Protein AF-A0A1C3XAG7-F1 (afdb_monomer)

Sequence (60 aa):
MFEGVAIMTLNGGKIVSYHEVANTAPAFVDLKFAPERIAKIVAKQGAELKARPEMQRHLA

Foldseek 3Di:
DKDWDWDFDDDPNDTPDIDIDIDCLVVCVVVVPDVVVSVVVVVVVVVVVCPDPVCVVVPD

Mean predicted aligned error: 5.8 Å

Secondary structure (DSSP, 8-state):
--EEEEEEEEETTEEEEEEEEEE-HHHHHHTT--HHHHHHHHHHHHHHHHTSGGGGGG--

Radius of gyration: 15.48 Å; Cα contacts (8 Å, |Δi|>4): 53; chains: 1; bounding box: 36×32×34 Å

pLDDT: mean 90.17, std 7.08, range [65.25, 97.69]

Nearest PDB structures (foldseek):
  3juz-assembly1_A-2  TM=2.667E-01  e=5.180E+00  Mus musculus
  3jss-assembly1_A-2  TM=2.696E-01  e=6.327E+00  Mus musculus

Solvent-accessible surface area (backbone atoms only — not comparable to full-atom values): 3738 Å² total; per-residue (Å²): 99,72,52,68,49,80,52,67,43,75,56,96,92,37,81,78,43,78,49,73,53,69,49,55,65,59,31,42,55,75,70,66,55,58,68,70,59,53,51,53,53,54,50,50,54,51,51,58,52,59,69,36,78,87,36,58,85,74,72,120

Structure (mmCIF, N/CA/C/O backbone):
data_AF-A0A1C3XAG7-F1
#
_entry.id   AF-A0A1C3XAG7-F1
#
loop_
_atom_site.group_PDB
_atom_site.id
_atom_site.type_symbol
_atom_site.label_atom_id
_atom_site.label_alt_id
_atom_site.label_comp_id
_atom_site.label_asym_id
_atom_site.label_entity_id
_atom_site.label_seq_id
_atom_site.pdbx_PDB_ins_code
_atom_site.Cartn_x
_atom_site.Cartn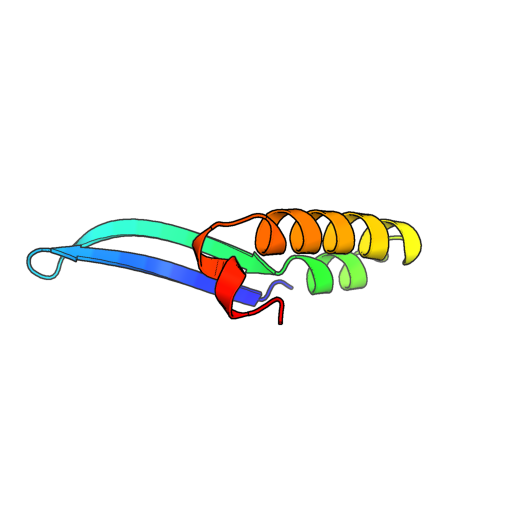_y
_atom_site.Cartn_z
_atom_site.occupancy
_atom_site.B_iso_or_equiv
_atom_site.auth_seq_id
_atom_site.auth_comp_id
_atom_site.auth_asym_id
_atom_site.auth_atom_id
_atom_site.pdbx_PDB_model_num
ATOM 1 N N . MET A 1 1 ? -2.946 4.051 -12.711 1.00 65.25 1 MET A N 1
ATOM 2 C CA . MET A 1 1 ? -4.176 3.918 -11.889 1.00 65.25 1 MET A CA 1
ATOM 3 C C . MET A 1 1 ? -3.792 3.405 -10.498 1.00 65.25 1 MET A C 1
ATOM 5 O O . MET A 1 1 ? -2.808 2.685 -10.415 1.00 65.25 1 MET A O 1
ATOM 9 N N . PHE A 1 2 ? -4.466 3.801 -9.410 1.00 69.62 2 PHE A N 1
ATOM 10 C CA . PHE A 1 2 ? -4.201 3.283 -8.052 1.00 69.62 2 PHE A CA 1
ATOM 11 C C . PHE A 1 2 ? -5.507 2.828 -7.395 1.00 69.62 2 PHE A C 1
ATOM 13 O O . PHE A 1 2 ? -6.575 3.333 -7.731 1.00 69.62 2 PHE A O 1
ATOM 20 N N . GLU A 1 3 ? -5.411 1.867 -6.485 1.00 75.75 3 GLU A N 1
ATOM 21 C CA . GLU A 1 3 ? -6.526 1.381 -5.666 1.00 75.75 3 GLU A CA 1
ATOM 22 C C . GLU A 1 3 ? -6.272 1.813 -4.223 1.00 75.75 3 GLU A C 1
ATOM 24 O O . GLU A 1 3 ? -5.120 1.838 -3.800 1.00 75.75 3 GLU A O 1
ATOM 29 N N . GLY A 1 4 ? -7.295 2.170 -3.451 1.00 81.19 4 GLY A N 1
ATOM 30 C CA . GLY A 1 4 ? -7.083 2.569 -2.065 1.00 81.19 4 GLY A CA 1
ATOM 31 C C . GLY A 1 4 ? -8.338 2.525 -1.215 1.00 81.19 4 GLY A C 1
ATOM 32 O O . GLY A 1 4 ? -9.452 2.429 -1.725 1.00 81.19 4 GLY A O 1
ATOM 33 N N . VAL A 1 5 ? -8.134 2.602 0.097 1.00 83.12 5 VAL A N 1
ATOM 34 C CA . VAL A 1 5 ? -9.210 2.742 1.080 1.00 83.12 5 VAL A CA 1
AT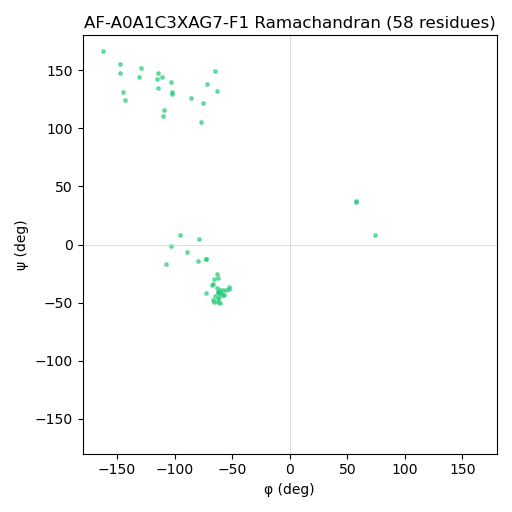OM 35 C C . VAL A 1 5 ? -9.102 4.090 1.772 1.00 83.12 5 VAL A C 1
ATOM 37 O O . VAL A 1 5 ? -8.022 4.501 2.201 1.00 83.12 5 VAL A O 1
ATOM 40 N N . ALA A 1 6 ? -10.241 4.764 1.894 1.00 86.75 6 ALA A N 1
ATOM 41 C CA . ALA A 1 6 ? -10.382 5.935 2.737 1.00 86.75 6 ALA A CA 1
ATOM 42 C C . ALA A 1 6 ? -10.712 5.488 4.163 1.00 86.75 6 ALA A C 1
ATOM 44 O O . ALA A 1 6 ? -11.675 4.756 4.393 1.00 86.75 6 ALA A O 1
ATOM 45 N N . ILE A 1 7 ? -9.922 5.948 5.124 1.00 89.12 7 ILE A N 1
ATOM 46 C CA . ILE A 1 7 ? -10.152 5.742 6.546 1.00 89.12 7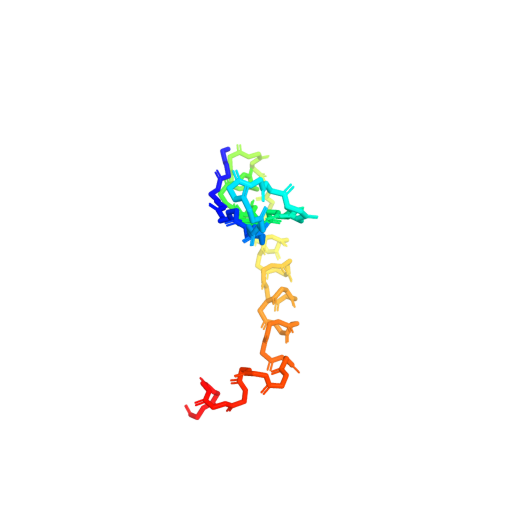 ILE A CA 1
ATOM 47 C C . ILE A 1 7 ? -10.558 7.090 7.133 1.00 89.12 7 ILE A C 1
ATOM 49 O O . ILE A 1 7 ? -9.786 8.053 7.136 1.00 89.12 7 ILE A O 1
ATOM 53 N N . MET A 1 8 ? -11.791 7.156 7.628 1.00 94.12 8 MET A N 1
ATOM 54 C CA . MET A 1 8 ? -12.371 8.373 8.181 1.00 94.12 8 MET A CA 1
ATOM 55 C C . MET A 1 8 ? -12.999 8.127 9.547 1.00 94.12 8 MET A C 1
ATOM 57 O O . MET A 1 8 ? -13.614 7.086 9.777 1.00 94.12 8 MET A O 1
ATOM 61 N N . THR A 1 9 ? -12.894 9.115 10.430 1.00 94.25 9 THR A N 1
ATOM 62 C CA . THR A 1 9 ? -13.645 9.140 11.689 1.00 94.25 9 THR A CA 1
ATOM 63 C C . THR A 1 9 ? -14.824 10.092 11.546 1.00 94.25 9 THR A C 1
ATOM 65 O O . THR A 1 9 ? -14.656 11.238 11.120 1.00 94.25 9 THR A O 1
ATOM 68 N N . LEU A 1 10 ? -16.014 9.630 11.935 1.00 96.00 10 LEU A N 1
ATOM 69 C CA . LEU A 1 10 ? -17.232 10.435 11.967 1.00 96.00 10 LEU A CA 1
ATOM 70 C C . LEU A 1 10 ? -17.576 10.845 13.402 1.00 96.00 10 LEU A C 1
ATOM 72 O O . LEU A 1 10 ? -17.482 10.038 14.323 1.00 96.00 10 LEU A O 1
ATOM 76 N N . ASN A 1 11 ? -18.030 12.084 13.582 1.00 94.56 11 ASN A N 1
ATOM 77 C CA . ASN A 1 11 ? -18.618 12.569 14.829 1.00 94.56 11 ASN A CA 1
ATOM 78 C C . ASN A 1 11 ? -19.776 13.525 14.514 1.00 94.56 11 ASN A C 1
ATOM 80 O O . ASN A 1 11 ? -19.604 14.489 13.768 1.00 94.56 11 ASN A O 1
ATOM 84 N N . GLY A 1 12 ? -20.969 13.245 15.045 1.00 95.62 12 GLY A N 1
ATOM 85 C CA . GLY A 1 12 ? -22.162 14.066 14.796 1.00 95.62 12 GLY A CA 1
ATOM 86 C C . GLY A 1 12 ? -22.519 14.208 13.309 1.00 95.62 12 GLY A C 1
ATOM 87 O O . GLY A 1 12 ? -22.907 15.288 12.873 1.00 95.62 12 GLY A O 1
ATOM 88 N N . GLY A 1 13 ? -22.317 13.151 12.514 1.00 95.25 13 GLY A N 1
ATOM 89 C CA . GLY A 1 13 ? -22.575 13.159 11.068 1.00 95.25 13 GLY A CA 1
ATOM 90 C C . GLY A 1 13 ? -21.554 13.939 10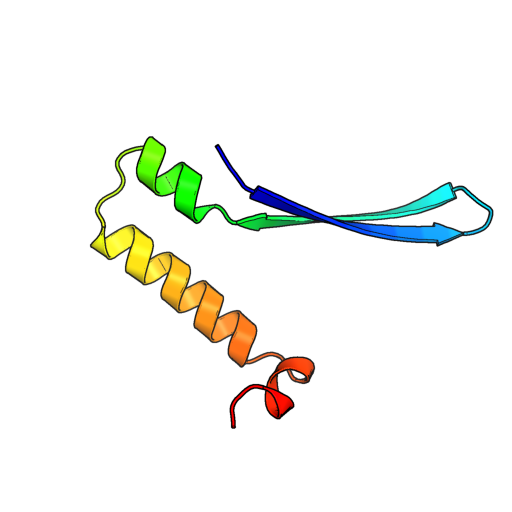.229 1.00 95.25 13 GLY A C 1
ATOM 91 O O . GLY A 1 13 ? -21.772 14.125 9.036 1.00 95.25 13 GLY A O 1
ATOM 92 N N . LYS A 1 14 ? -20.443 14.394 10.824 1.00 94.00 14 LYS A N 1
ATOM 93 C CA . LYS A 1 14 ? -19.354 15.103 10.135 1.00 94.00 14 LYS A CA 1
ATOM 94 C C . LYS A 1 14 ? -18.067 14.284 10.160 1.00 94.00 14 LYS A C 1
ATOM 96 O O . LYS A 1 14 ? -17.805 13.580 11.133 1.00 94.00 14 LYS A O 1
ATOM 101 N N . ILE A 1 15 ? -17.250 14.412 9.116 1.00 96.19 15 ILE A N 1
ATOM 102 C CA . ILE A 1 15 ? -15.899 13.840 9.069 1.00 96.19 15 ILE A CA 1
ATOM 103 C C . ILE A 1 15 ? -14.981 14.698 9.945 1.00 96.19 15 ILE A C 1
ATOM 105 O O . ILE A 1 15 ? -14.855 15.898 9.711 1.00 96.19 15 ILE A O 1
ATOM 109 N N . VAL A 1 16 ? -14.348 14.090 10.949 1.00 96.62 16 VAL A N 1
ATOM 110 C CA . VAL A 1 16 ? -13.385 14.763 11.844 1.00 96.62 16 VAL A CA 1
ATOM 111 C C . VAL A 1 16 ? -11.938 14.343 11.593 1.00 96.62 16 VAL A C 1
ATOM 113 O O . VAL A 1 16 ? -11.020 15.050 11.997 1.00 96.62 16 VAL A O 1
ATOM 116 N N . SER A 1 17 ? -11.718 13.229 10.895 1.00 92.12 17 SER A N 1
ATOM 117 C CA . SER A 1 17 ? -10.416 12.853 10.346 1.00 92.12 17 SER A CA 1
ATOM 118 C C . SER A 1 17 ? -10.604 12.092 9.038 1.00 92.12 17 SER A C 1
ATOM 120 O O . SER A 1 17 ? -11.597 11.384 8.864 1.00 92.12 17 SER A O 1
ATOM 122 N N . TYR A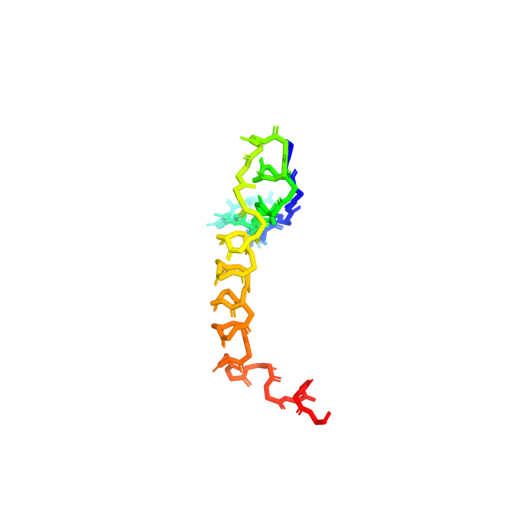 1 18 ? -9.653 12.250 8.123 1.00 88.75 18 TYR A N 1
ATOM 123 C CA . TYR A 1 18 ? -9.630 11.570 6.835 1.00 88.75 18 TYR A CA 1
ATOM 124 C C . TYR A 1 18 ? -8.186 11.258 6.463 1.00 88.75 18 TYR A C 1
ATOM 126 O O . TYR A 1 18 ? -7.330 12.141 6.524 1.00 88.75 18 TYR A O 1
ATOM 134 N N . HIS A 1 19 ? -7.912 10.021 6.073 1.00 83.62 19 HIS A N 1
ATOM 135 C CA . HIS A 1 19 ? -6.672 9.653 5.404 1.00 83.62 19 HIS A CA 1
ATOM 136 C C . HIS A 1 19 ? -6.927 8.515 4.424 1.00 83.62 19 HIS A C 1
ATOM 138 O O . HIS A 1 19 ? -7.863 7.737 4.591 1.00 83.62 19 HIS A O 1
ATOM 144 N N . GLU A 1 20 ? -6.083 8.407 3.407 1.00 80.12 20 GLU A N 1
ATOM 145 C CA . GLU A 1 20 ? -6.169 7.345 2.412 1.00 80.12 20 GLU A CA 1
ATOM 146 C C . GLU A 1 20 ? -4.943 6.450 2.489 1.00 80.12 20 GLU A C 1
ATOM 148 O O . GLU A 1 20 ? -3.815 6.913 2.675 1.00 80.12 20 GLU A O 1
ATOM 153 N N . VAL A 1 21 ? -5.170 5.156 2.301 1.00 79.19 21 VAL A N 1
ATOM 154 C CA . VAL A 1 21 ? -4.112 4.185 2.051 1.00 79.19 21 VAL A CA 1
ATOM 155 C C . VAL A 1 21 ? -4.256 3.737 0.607 1.00 79.19 21 VAL A C 1
ATOM 157 O O . VAL A 1 21 ? -5.219 3.052 0.268 1.00 79.19 21 VAL A O 1
ATOM 160 N N . ALA A 1 22 ? -3.309 4.134 -0.242 1.00 80.94 22 ALA A N 1
ATOM 161 C CA . ALA A 1 22 ? -3.281 3.765 -1.652 1.00 80.94 22 ALA A CA 1
ATOM 162 C C . ALA A 1 22 ? -2.266 2.643 -1.920 1.00 80.94 22 ALA A C 1
ATOM 164 O O . ALA A 1 22 ? -1.090 2.740 -1.565 1.00 80.94 22 ALA A O 1
ATOM 165 N N . ASN A 1 23 ? -2.712 1.600 -2.613 1.00 82.25 23 ASN A N 1
ATOM 166 C CA . ASN A 1 23 ? -1.873 0.632 -3.294 1.00 82.25 23 ASN A CA 1
ATOM 167 C C . ASN A 1 23 ? -1.343 1.245 -4.598 1.00 82.25 23 ASN A C 1
ATOM 169 O O . ASN A 1 23 ? -2.057 1.391 -5.594 1.00 82.25 23 ASN A O 1
ATOM 173 N N . THR A 1 24 ? -0.063 1.602 -4.584 1.00 87.12 24 THR A N 1
ATOM 174 C CA . THR A 1 24 ? 0.623 2.251 -5.707 1.00 87.12 24 THR A CA 1
ATOM 175 C C . THR A 1 24 ? 1.250 1.267 -6.695 1.00 87.12 24 THR A C 1
ATOM 177 O O . THR A 1 24 ? 1.713 1.692 -7.754 1.00 87.12 24 THR A O 1
ATOM 180 N N . ALA A 1 25 ? 1.240 -0.041 -6.409 1.00 89.44 25 ALA A N 1
ATOM 181 C CA . ALA A 1 25 ? 1.859 -1.042 -7.277 1.00 89.44 25 ALA A CA 1
ATOM 182 C C . ALA A 1 25 ? 1.293 -1.047 -8.714 1.00 89.44 25 ALA A C 1
ATOM 184 O O . ALA A 1 25 ? 2.105 -1.052 -9.642 1.00 89.44 25 ALA A O 1
ATOM 185 N N . PRO A 1 26 ? -0.037 -0.954 -8.945 1.00 90.31 26 PRO A N 1
ATOM 186 C CA . PRO A 1 26 ? -0.579 -0.883 -10.304 1.00 90.31 26 PRO A CA 1
ATOM 187 C C . PRO A 1 26 ? -0.069 0.339 -11.078 1.00 90.31 26 PRO A C 1
ATOM 189 O O . PRO A 1 26 ? 0.304 0.227 -12.243 1.00 90.31 26 PRO A O 1
ATOM 192 N N . ALA A 1 27 ? 0.056 1.492 -10.411 1.00 91.06 27 ALA A N 1
ATOM 193 C CA . ALA A 1 27 ? 0.583 2.703 -11.032 1.00 91.06 27 ALA A CA 1
ATOM 194 C C . ALA A 1 27 ? 2.045 2.536 -11.472 1.00 91.06 27 ALA A C 1
ATOM 196 O O . ALA A 1 27 ? 2.420 3.023 -12.536 1.00 91.06 27 ALA A O 1
ATOM 197 N N . PHE A 1 28 ? 2.874 1.828 -10.699 1.00 92.31 28 PHE A N 1
ATOM 198 C CA . PHE A 1 28 ? 4.259 1.568 -11.100 1.00 92.31 28 PHE A CA 1
ATOM 199 C C . PHE A 1 28 ? 4.359 0.660 -12.331 1.00 92.31 28 PHE A C 1
ATOM 201 O O . PHE A 1 28 ? 5.249 0.865 -13.159 1.00 92.31 28 PHE A O 1
ATOM 208 N N . VAL A 1 29 ? 3.440 -0.299 -12.478 1.00 91.75 29 VAL A N 1
ATOM 209 C CA . VAL A 1 29 ? 3.355 -1.142 -13.680 1.00 91.75 29 VAL A CA 1
ATOM 210 C C . VAL A 1 29 ? 2.950 -0.303 -14.894 1.00 91.75 29 VAL A C 1
ATOM 212 O O . VAL A 1 29 ? 3.636 -0.358 -15.915 1.00 91.75 29 VAL A O 1
ATOM 215 N N . ASP A 1 30 ? 1.913 0.533 -14.771 1.00 93.50 30 ASP A N 1
ATOM 216 C CA . ASP A 1 30 ? 1.450 1.421 -15.852 1.00 93.50 30 ASP A CA 1
ATOM 217 C C . ASP A 1 30 ? 2.561 2.369 -16.333 1.00 93.50 30 ASP A C 1
ATOM 219 O O . ASP A 1 30 ? 2.725 2.614 -17.530 1.00 93.50 30 ASP A O 1
ATOM 223 N N . LEU A 1 31 ? 3.362 2.878 -15.392 1.00 94.31 31 LEU A N 1
ATOM 224 C CA . LEU A 1 31 ? 4.495 3.769 -15.655 1.00 94.31 31 LEU A CA 1
ATOM 225 C C . LEU A 1 31 ? 5.758 3.036 -16.141 1.00 94.31 31 LEU A C 1
ATOM 227 O O . LEU A 1 31 ? 6.793 3.675 -16.327 1.00 94.31 31 LEU A O 1
ATOM 231 N N . LYS A 1 32 ? 5.690 1.717 -16.364 1.00 95.19 32 LYS A N 1
ATOM 232 C CA . LYS A 1 32 ? 6.786 0.872 -16.873 1.00 95.19 32 LYS A CA 1
ATOM 233 C C . LYS A 1 32 ? 8.054 0.906 -16.013 1.00 95.19 32 LYS A C 1
ATOM 235 O O . LYS A 1 32 ? 9.169 0.871 -16.534 1.00 95.19 32 LYS A O 1
ATOM 240 N N . PHE A 1 33 ? 7.902 0.958 -14.690 1.00 95.69 33 PHE A N 1
ATOM 241 C CA . PHE A 1 33 ? 9.041 0.802 -13.786 1.00 95.69 33 PHE A CA 1
ATOM 242 C C . PHE A 1 33 ? 9.628 -0.608 -13.893 1.00 95.69 33 PHE A C 1
ATOM 244 O O . PHE A 1 33 ? 8.917 -1.581 -14.143 1.00 95.69 33 PHE A O 1
ATOM 251 N N . ALA A 1 34 ? 10.937 -0.721 -13.662 1.00 97.69 34 ALA A N 1
ATOM 252 C CA . ALA A 1 34 ? 11.613 -2.008 -13.717 1.00 97.69 34 ALA A CA 1
ATOM 253 C C . ALA A 1 34 ? 11.060 -2.963 -12.630 1.00 97.69 34 ALA A C 1
ATOM 255 O O . ALA A 1 34 ? 10.940 -2.540 -11.469 1.00 97.69 34 ALA A O 1
ATOM 256 N N . PRO A 1 35 ? 10.716 -4.224 -12.961 1.00 95.81 35 PRO A N 1
ATOM 257 C CA . PRO A 1 35 ? 10.051 -5.146 -12.034 1.00 95.81 35 PRO A CA 1
ATOM 258 C C . PRO A 1 35 ? 10.771 -5.312 -10.692 1.00 95.81 35 PRO A C 1
ATOM 260 O O . PRO A 1 35 ? 10.139 -5.338 -9.637 1.00 95.81 35 PRO A O 1
ATOM 263 N N . GLU A 1 36 ? 12.101 -5.344 -10.699 1.00 96.50 36 GLU A N 1
ATOM 264 C CA . GLU A 1 36 ? 12.935 -5.467 -9.506 1.00 96.50 36 GLU A CA 1
ATOM 265 C C . GLU A 1 36 ? 12.832 -4.250 -8.574 1.00 96.50 36 GLU A C 1
ATOM 267 O O . GLU A 1 36 ? 12.932 -4.383 -7.351 1.00 96.50 36 GLU A O 1
ATOM 272 N N . ARG A 1 37 ? 12.573 -3.054 -9.121 1.00 94.56 37 ARG A N 1
ATOM 273 C CA . ARG A 1 37 ? 12.325 -1.842 -8.323 1.00 94.56 37 ARG A CA 1
ATOM 274 C C . ARG A 1 37 ? 10.953 -1.895 -7.670 1.00 94.56 37 ARG A C 1
ATOM 276 O O . ARG A 1 37 ? 10.849 -1.568 -6.489 1.00 94.56 37 ARG A O 1
ATOM 283 N N . ILE A 1 38 ? 9.939 -2.352 -8.405 1.00 94.94 38 ILE A N 1
ATOM 284 C CA . ILE A 1 38 ? 8.584 -2.550 -7.875 1.00 94.94 38 ILE A CA 1
ATOM 285 C C . ILE A 1 38 ? 8.627 -3.576 -6.738 1.00 94.94 38 ILE A C 1
ATOM 287 O O . ILE A 1 38 ? 8.184 -3.278 -5.630 1.00 94.94 38 ILE A O 1
ATOM 291 N N . ALA A 1 39 ? 9.258 -4.732 -6.967 1.00 95.88 39 ALA A N 1
ATOM 292 C CA . ALA A 1 39 ? 9.417 -5.780 -5.961 1.00 95.88 39 ALA A CA 1
ATOM 293 C C . ALA A 1 39 ? 10.120 -5.264 -4.698 1.00 95.88 39 ALA A C 1
ATOM 295 O O . ALA A 1 39 ? 9.657 -5.518 -3.588 1.00 95.88 39 ALA A O 1
ATOM 296 N N . LYS A 1 40 ? 11.193 -4.475 -4.847 1.00 95.50 40 LYS A N 1
ATOM 297 C CA . LYS A 1 40 ? 11.902 -3.872 -3.709 1.00 95.50 40 LYS A CA 1
ATOM 298 C C . LYS A 1 40 ? 11.010 -2.935 -2.890 1.00 95.50 40 LYS A C 1
ATOM 300 O O . LYS A 1 40 ? 11.046 -2.986 -1.661 1.00 95.50 40 LYS A O 1
ATOM 305 N N . ILE A 1 41 ? 10.239 -2.070 -3.550 1.00 92.12 41 ILE A N 1
ATOM 306 C CA . ILE A 1 41 ? 9.352 -1.111 -2.875 1.00 92.12 41 ILE A CA 1
ATOM 307 C C . ILE A 1 41 ? 8.239 -1.852 -2.131 1.00 92.12 41 ILE A C 1
ATOM 309 O O . ILE A 1 41 ? 8.048 -1.626 -0.937 1.00 92.12 41 ILE A O 1
ATOM 313 N N . VAL A 1 42 ? 7.556 -2.778 -2.805 1.00 92.62 42 VAL A N 1
ATOM 314 C CA . VAL A 1 42 ? 6.437 -3.530 -2.220 1.00 92.62 42 VAL A CA 1
ATOM 315 C C . VAL A 1 42 ? 6.920 -4.466 -1.106 1.00 92.62 42 VAL A C 1
ATOM 317 O O . VAL A 1 42 ? 6.250 -4.596 -0.086 1.00 92.62 42 VAL A O 1
ATOM 320 N N . ALA A 1 43 ? 8.118 -5.050 -1.220 1.00 94.25 43 ALA A N 1
ATOM 321 C CA . ALA A 1 43 ? 8.718 -5.832 -0.138 1.00 94.25 43 ALA A CA 1
ATOM 322 C C . ALA A 1 43 ? 8.984 -4.979 1.112 1.00 94.25 43 ALA A C 1
ATOM 324 O O . ALA A 1 43 ? 8.713 -5.430 2.225 1.00 94.25 43 ALA A O 1
ATOM 325 N N . LYS A 1 44 ? 9.464 -3.738 0.942 1.00 92.81 44 LYS A N 1
ATOM 326 C CA . LYS A 1 44 ? 9.653 -2.802 2.060 1.00 92.81 44 LYS A CA 1
ATOM 327 C C . LYS A 1 44 ? 8.320 -2.469 2.737 1.00 92.81 44 LYS A C 1
ATOM 329 O O . LYS A 1 44 ? 8.227 -2.571 3.955 1.00 92.81 44 LYS A O 1
ATOM 334 N N . GLN A 1 45 ? 7.288 -2.150 1.954 1.00 91.31 45 GLN A N 1
ATOM 335 C CA . GLN A 1 45 ? 5.936 -1.897 2.472 1.00 91.31 45 GLN A CA 1
ATOM 336 C C . GLN A 1 45 ? 5.370 -3.122 3.208 1.00 91.31 45 GLN A C 1
ATOM 338 O O . GLN A 1 45 ? 4.794 -2.993 4.286 1.00 91.31 45 GLN A O 1
ATOM 343 N N . GLY A 1 46 ? 5.585 -4.324 2.666 1.00 91.25 46 GLY A N 1
ATOM 344 C CA . GLY A 1 46 ? 5.205 -5.578 3.309 1.00 91.25 46 GLY A CA 1
ATOM 345 C C . GLY A 1 46 ? 5.928 -5.805 4.638 1.00 91.25 46 GLY A C 1
ATOM 346 O O . GLY A 1 46 ? 5.300 -6.230 5.603 1.00 91.25 46 GLY A O 1
ATOM 347 N N . ALA A 1 47 ? 7.225 -5.495 4.725 1.00 95.06 47 ALA A N 1
ATOM 348 C CA . ALA A 1 47 ? 7.981 -5.583 5.975 1.00 95.06 47 ALA A CA 1
ATOM 349 C C . ALA A 1 47 ? 7.476 -4.581 7.027 1.00 95.06 47 ALA A C 1
ATOM 351 O O . ALA A 1 47 ? 7.271 -4.961 8.178 1.00 95.06 47 ALA A O 1
ATOM 352 N N . GLU A 1 48 ? 7.215 -3.333 6.629 1.00 91.31 48 GLU A N 1
ATOM 353 C CA . GLU A 1 48 ? 6.638 -2.304 7.505 1.00 91.31 48 GLU A CA 1
ATOM 354 C C . GLU A 1 48 ? 5.252 -2.705 8.020 1.00 91.31 48 GLU A C 1
ATOM 356 O O . GLU A 1 48 ? 4.964 -2.524 9.200 1.00 91.31 48 GLU A O 1
ATOM 361 N N . LEU A 1 49 ? 4.404 -3.287 7.164 1.00 90.50 49 LEU A N 1
ATOM 362 C CA . LEU A 1 49 ? 3.098 -3.804 7.568 1.00 90.50 49 LEU A CA 1
ATOM 363 C C . LEU A 1 49 ? 3.244 -4.937 8.589 1.00 90.50 49 LEU A C 1
ATOM 365 O O . LEU A 1 49 ? 2.630 -4.884 9.648 1.00 90.50 49 LEU A O 1
ATOM 369 N N . LYS A 1 50 ? 4.094 -5.933 8.314 1.00 93.50 50 LYS A N 1
ATOM 370 C CA . LYS A 1 50 ? 4.323 -7.064 9.230 1.00 93.50 50 LYS A CA 1
ATOM 371 C C . LYS A 1 50 ? 4.903 -6.633 10.579 1.00 93.50 50 LYS A C 1
ATOM 373 O O . LYS A 1 50 ? 4.651 -7.293 11.576 1.00 93.50 50 LYS A O 1
ATOM 378 N N . ALA A 1 51 ? 5.659 -5.540 10.630 1.00 95.31 51 ALA A N 1
ATOM 379 C CA . ALA A 1 51 ? 6.243 -5.041 11.872 1.00 95.31 51 ALA A CA 1
ATOM 380 C C . ALA A 1 51 ? 5.219 -4.400 12.830 1.00 95.31 51 ALA A C 1
ATOM 382 O O . ALA A 1 51 ? 5.554 -4.145 13.988 1.00 95.31 51 ALA A O 1
ATOM 383 N N . ARG A 1 52 ? 3.990 -4.115 12.378 1.00 92.88 52 ARG A N 1
ATOM 384 C CA . ARG A 1 52 ? 2.987 -3.453 13.220 1.00 92.88 52 ARG A CA 1
ATOM 385 C C . ARG A 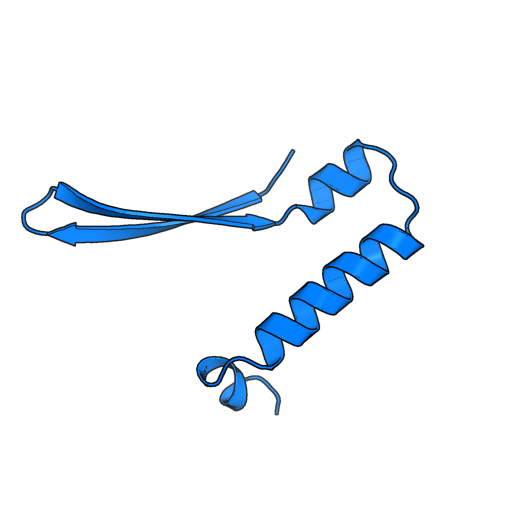1 52 ? 2.462 -4.398 14.314 1.00 92.88 52 ARG A C 1
ATOM 387 O O . ARG A 1 52 ? 2.189 -5.562 14.011 1.00 92.88 52 ARG A O 1
ATOM 394 N N . PRO A 1 53 ? 2.273 -3.933 15.566 1.00 93.69 53 PRO A N 1
ATOM 395 C CA . PRO A 1 53 ? 1.810 -4.783 16.667 1.00 93.69 53 PRO A CA 1
ATOM 396 C C . PRO A 1 53 ? 0.496 -5.519 16.378 1.00 93.69 53 PRO A C 1
ATOM 398 O O . PRO A 1 53 ? 0.361 -6.696 16.708 1.00 93.69 53 PRO A O 1
ATOM 401 N N . GLU A 1 54 ? -0.456 -4.866 15.711 1.00 92.44 54 GLU A N 1
ATOM 402 C CA . GLU A 1 54 ? -1.740 -5.460 15.333 1.00 92.44 54 GLU A CA 1
ATOM 403 C C . GLU A 1 54 ? -1.598 -6.638 14.360 1.00 92.44 54 GLU A C 1
ATOM 405 O O . GLU A 1 54 ? -2.432 -7.543 14.361 1.00 92.44 54 GLU A O 1
ATOM 410 N N . MET A 1 55 ? -0.515 -6.677 13.578 1.00 94.38 55 MET A N 1
ATOM 411 C CA . MET A 1 55 ? -0.274 -7.741 12.608 1.00 94.38 55 MET A CA 1
ATOM 412 C C . MET A 1 55 ? 0.276 -9.017 13.239 1.00 94.38 55 MET A C 1
ATOM 414 O O . MET A 1 55 ? 0.210 -10.056 12.593 1.00 94.38 55 MET A O 1
ATOM 418 N 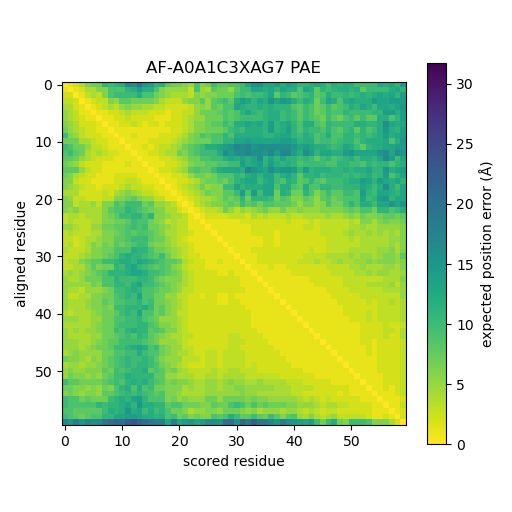N . GLN A 1 56 ? 0.749 -8.995 14.492 1.00 91.12 56 GLN A N 1
ATOM 419 C CA . GLN A 1 56 ? 1.389 -10.153 15.138 1.00 91.12 56 GLN A CA 1
ATOM 420 C C . GLN A 1 56 ? 0.548 -11.435 15.081 1.00 91.12 56 GLN A C 1
ATOM 422 O O . GLN A 1 56 ? 1.089 -12.518 14.884 1.00 91.12 56 GLN A O 1
ATOM 427 N N . ARG A 1 57 ? -0.781 -11.320 15.196 1.00 91.31 57 ARG A N 1
ATOM 428 C CA . ARG A 1 57 ? -1.701 -12.472 15.144 1.00 91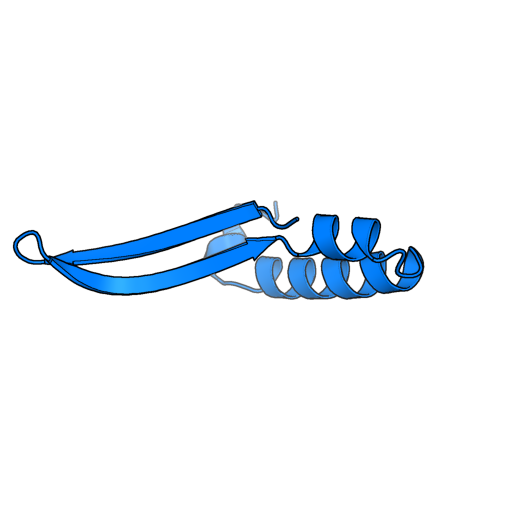.31 57 ARG A CA 1
ATOM 429 C C . ARG A 1 57 ? -1.880 -13.069 13.744 1.00 91.31 57 ARG A C 1
ATOM 431 O O . ARG A 1 57 ? -2.435 -14.152 13.622 1.00 91.31 57 ARG A O 1
ATOM 438 N N . HIS A 1 58 ? -1.425 -12.373 12.707 1.00 91.69 58 HIS A N 1
ATOM 439 C CA . HIS A 1 58 ? -1.541 -12.770 11.304 1.00 91.69 58 HIS A CA 1
ATOM 440 C C . HIS A 1 58 ? -0.230 -13.320 10.720 1.00 91.69 58 HIS A C 1
ATOM 442 O O . HIS A 1 58 ? -0.198 -13.676 9.546 1.00 91.69 58 HIS A O 1
ATOM 448 N N . LEU A 1 59 ? 0.854 -13.360 11.505 1.00 88.50 59 LEU A N 1
ATOM 449 C CA . LEU A 1 59 ? 2.182 -13.814 11.065 1.00 88.50 59 LEU A CA 1
ATOM 450 C C . LEU A 1 59 ? 2.468 -15.295 11.377 1.00 88.50 59 LEU A C 1
ATOM 452 O O . LEU A 1 59 ? 3.618 -15.709 11.237 1.00 88.50 59 LEU A O 1
ATOM 456 N N . ALA A 1 60 ? 1.460 -16.041 11.844 1.00 68.19 60 ALA A N 1
ATOM 457 C CA . ALA A 1 60 ? 1.568 -17.442 12.256 1.00 68.19 60 ALA A CA 1
ATOM 458 C C . ALA A 1 60 ? 1.831 -18.398 11.083 1.00 68.19 60 ALA A C 1
A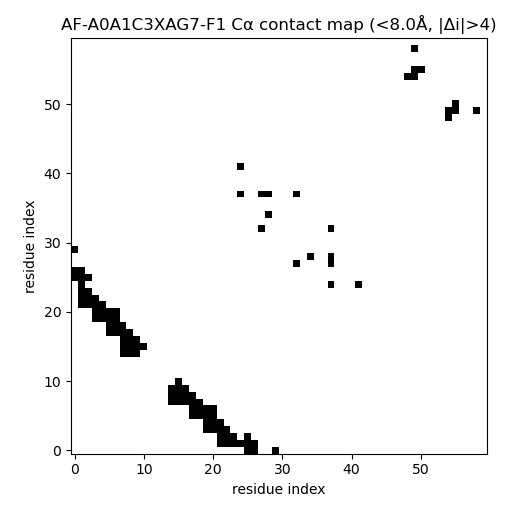TOM 460 O O . ALA A 1 60 ? 1.222 -18.195 10.007 1.00 68.19 60 ALA A O 1
#

Organism: NCBI:txid1761772